Protein AF-A0A2N2WBH4-F1 (afdb_monomer)

Mean predicted aligned error: 5.59 Å

Foldseek 3Di:
DCVVCVVVKDWPDKDFDDCVVDNDDAQDKGKIKTKMQQPPDDPQQKWKKKWKFADDPNDRPDGPDIDIWDFPDDDDSMTMTMDIHGRDDGHRMDMWMKMDTHDPVPPDSVVDPDIDTD

Sequence (118 aa):
KVLRNWEQIVVAHMNLHDSTARPLLLGEDFVAEITIHLAELNADDLAIDLIFGQKENDEVKKISFKTEMKIKEVGDGIATFAAVIPNPQSGVFDYAIRMRPSNPLLPHLQDFNLVKWL

Solvent-accessible surface area (backbone atoms only — not comparable to full-atom values): 6970 Å² total; per-residue (Å²): 112,65,86,81,42,56,85,60,48,42,81,76,46,75,50,64,77,54,52,87,85,44,72,63,54,74,76,44,61,49,54,39,39,38,30,32,35,38,56,90,53,57,68,72,48,44,39,42,36,44,36,36,24,40,49,60,93,92,36,74,78,42,77,74,52,74,48,71,40,42,82,74,45,76,56,97,51,32,32,31,33,34,42,76,44,74,45,55,79,71,59,64,59,49,72,50,41,34,42,30,75,36,51,94,91,54,91,49,82,80,79,51,97,56,75,44,79,107

Radius of gyration: 15.23 Å; Cα contacts (8 Å, |Δi|>4): 233; chains: 1; bounding box: 34×22×40 Å

pLDDT: mean 85.96, std 9.83, range [65.81, 97.94]

Nearest PDB structures (foldseek):
  1fst-assembly2_B  TM=5.347E-01  e=1.578E-01  Homo sapiens
  1fso-assembly1_A  TM=5.645E-01  e=3.590E-01  Homo sapiens
  1qvy-assembly3_C  TM=4.741E-01  e=2.192E-01  Homo sapiens
  2jhs-assembly1_A  TM=4.158E-01  e=1.667E-01  Homo sapiens
  5u8r-assembly1_A  TM=4.606E-01  e=1.017E+00  Homo sapiens

Secondary structure (DSSP, 8-state):
-HHHHGGG-EEEEEEE--TTTSPPPTTPPEEEEEEEE-TT--GGGEEEEEEEEEEETTEEEEEEEEEEPEEEEEETTEEEEEEEE-SPPSS-EEEEEEEEE--TT--SGGG----EE-

Structure (mmCIF, N/CA/C/O backbone):
data_AF-A0A2N2WBH4-F1
#
_entry.id   AF-A0A2N2WBH4-F1
#
loop_
_atom_site.group_PDB
_atom_site.id
_atom_site.type_symbol
_atom_site.label_atom_id
_atom_site.label_alt_id
_atom_site.label_comp_id
_atom_site.label_asym_id
_atom_site.label_entity_id
_atom_site.label_seq_id
_atom_site.pdbx_PDB_ins_code
_atom_site.Cartn_x
_atom_site.Cartn_y
_atom_site.Cartn_z
_atom_site.occupancy
_atom_site.B_iso_or_equiv
_atom_site.auth_seq_id
_atom_site.auth_comp_id
_atom_site.auth_asym_id
_atom_site.auth_atom_id
_atom_site.pdbx_PDB_model_num
ATOM 1 N N . LYS A 1 1 ? -4.849 -4.358 19.257 1.00 83.06 1 LYS A N 1
ATOM 2 C CA . LYS A 1 1 ? -5.900 -4.021 18.266 1.00 83.06 1 LYS A CA 1
ATOM 3 C C . LYS A 1 1 ? -5.546 -4.601 16.896 1.00 83.06 1 LYS A C 1
ATOM 5 O O . LYS A 1 1 ? -6.209 -5.540 16.489 1.00 83.06 1 LYS A O 1
ATOM 10 N N . VAL A 1 2 ? -4.438 -4.162 16.283 1.00 86.62 2 VAL A N 1
ATOM 11 C CA . VAL A 1 2 ? -3.942 -4.642 14.973 1.00 86.62 2 VAL A CA 1
ATOM 12 C C . VAL A 1 2 ? -3.884 -6.171 14.854 1.00 86.62 2 VAL A C 1
ATOM 14 O O . VAL A 1 2 ? -4.601 -6.722 14.033 1.00 86.62 2 VAL A O 1
ATOM 17 N N . LEU A 1 3 ? -3.138 -6.873 15.721 1.00 87.12 3 LEU A N 1
ATOM 18 C CA . LEU A 1 3 ? -2.987 -8.343 15.662 1.00 87.12 3 LEU A CA 1
ATOM 19 C C . LEU A 1 3 ? -4.312 -9.124 15.625 1.00 87.12 3 LEU A C 1
ATOM 21 O O . LEU A 1 3 ? -4.406 -10.138 14.948 1.00 87.12 3 LEU A O 1
ATOM 25 N N . ARG A 1 4 ? -5.335 -8.655 16.348 1.00 89.94 4 ARG A N 1
ATOM 26 C CA . ARG A 1 4 ? -6.638 -9.333 16.432 1.00 89.94 4 ARG A CA 1
ATOM 27 C C . ARG A 1 4 ? -7.468 -9.151 15.162 1.00 89.94 4 ARG A C 1
ATOM 29 O O . ARG A 1 4 ? -8.207 -10.051 14.788 1.00 89.94 4 ARG A O 1
ATOM 36 N N . ASN A 1 5 ? -7.345 -7.988 14.529 1.00 91.25 5 ASN A N 1
ATOM 37 C CA . ASN A 1 5 ? -8.176 -7.595 13.394 1.00 91.25 5 ASN A CA 1
ATOM 38 C C . ASN A 1 5 ? -7.452 -7.772 12.050 1.00 91.25 5 ASN A C 1
ATOM 40 O O . ASN A 1 5 ? -8.066 -7.586 11.009 1.00 91.25 5 ASN A O 1
ATOM 44 N N . TRP A 1 6 ? -6.170 -8.159 12.058 1.00 92.56 6 TRP A N 1
ATOM 45 C CA . TRP A 1 6 ? -5.330 -8.280 10.862 1.00 92.56 6 TRP A CA 1
ATOM 46 C C . TRP A 1 6 ? -5.938 -9.191 9.791 1.00 92.56 6 TRP A C 1
ATOM 48 O O . TRP A 1 6 ? -5.917 -8.860 8.606 1.00 92.56 6 TRP A O 1
ATOM 58 N N . GLU A 1 7 ? -6.538 -10.311 10.202 1.00 92.00 7 GLU A N 1
ATOM 59 C CA . GLU A 1 7 ? -7.202 -11.251 9.289 1.00 92.00 7 GLU A CA 1
ATOM 60 C C . GLU A 1 7 ? -8.570 -10.792 8.784 1.00 92.00 7 GLU A C 1
ATOM 62 O O . GLU A 1 7 ? -9.077 -11.347 7.817 1.00 92.00 7 GLU A O 1
ATOM 67 N N . GLN A 1 8 ? -9.142 -9.753 9.388 1.00 93.44 8 GLN A N 1
ATOM 68 C CA . GLN A 1 8 ? -10.440 -9.200 8.997 1.00 93.44 8 GLN A CA 1
ATOM 69 C C . GLN A 1 8 ? -10.314 -8.055 7.985 1.00 93.44 8 GLN A C 1
ATOM 71 O O . GLN A 1 8 ? -11.323 -7.585 7.467 1.00 93.44 8 GLN A O 1
ATOM 76 N N . ILE A 1 9 ? -9.090 -7.595 7.712 1.00 94.50 9 ILE A N 1
ATOM 77 C CA . ILE A 1 9 ? -8.828 -6.575 6.700 1.00 94.50 9 ILE A CA 1
ATOM 78 C C . ILE A 1 9 ? -8.989 -7.204 5.316 1.00 94.50 9 ILE A C 1
ATOM 80 O O . ILE A 1 9 ? -8.352 -8.218 5.018 1.00 94.50 9 ILE A O 1
ATOM 84 N N . VAL A 1 10 ? -9.799 -6.579 4.462 1.00 94.75 10 VAL A N 1
ATOM 85 C CA . VAL A 1 10 ? -10.093 -7.066 3.107 1.00 94.75 10 VAL A CA 1
ATOM 86 C C . VAL A 1 10 ? -9.881 -5.948 2.096 1.00 94.75 10 VAL A C 1
ATOM 88 O O . VAL A 1 10 ? -10.309 -4.815 2.311 1.00 94.75 10 VAL A O 1
ATOM 91 N N . VAL A 1 11 ? -9.240 -6.274 0.975 1.00 96.00 11 VAL A N 1
ATOM 92 C CA . VAL A 1 11 ? -9.137 -5.367 -0.171 1.00 96.00 11 VAL A CA 1
ATOM 93 C C . VAL A 1 11 ? -10.484 -5.338 -0.888 1.00 96.00 11 VAL A C 1
ATOM 95 O O . VAL A 1 11 ? -10.937 -6.355 -1.405 1.00 96.00 11 VAL A O 1
ATOM 98 N N . ALA A 1 12 ? -11.131 -4.176 -0.894 1.00 95.06 12 ALA A N 1
ATOM 99 C CA . ALA A 1 12 ? -12.408 -3.960 -1.568 1.00 95.06 12 ALA A CA 1
ATOM 100 C C . ALA A 1 12 ? -12.212 -3.727 -3.070 1.00 95.06 12 ALA A C 1
ATOM 102 O O . ALA A 1 12 ? -12.982 -4.219 -3.893 1.00 95.06 12 ALA A O 1
ATOM 103 N N . HIS A 1 13 ? -11.183 -2.954 -3.423 1.00 95.69 13 HIS A N 1
ATOM 104 C CA . HIS A 1 13 ? -10.908 -2.570 -4.800 1.00 95.69 13 HIS A CA 1
ATOM 105 C C . HIS A 1 13 ? -9.428 -2.241 -5.004 1.00 95.69 13 HIS A C 1
ATOM 107 O O . HIS A 1 13 ? -8.782 -1.689 -4.112 1.00 95.69 13 HIS A O 1
ATOM 113 N N . MET A 1 14 ? -8.913 -2.542 -6.197 1.00 94.12 14 MET A N 1
ATOM 114 C CA . MET A 1 14 ? -7.597 -2.110 -6.662 1.00 94.12 14 MET A CA 1
ATOM 115 C C . MET A 1 14 ? -7.734 -1.529 -8.062 1.00 94.12 14 MET A C 1
ATOM 117 O O . MET A 1 14 ? -8.224 -2.198 -8.970 1.00 94.12 14 MET A O 1
ATOM 121 N N . ASN A 1 15 ? -7.269 -0.297 -8.227 1.00 92.62 15 ASN A N 1
ATOM 122 C CA . ASN A 1 15 ? -7.128 0.360 -9.512 1.00 92.62 15 ASN A CA 1
ATOM 123 C C . ASN A 1 15 ? -5.639 0.604 -9.754 1.00 92.62 15 ASN A C 1
ATOM 125 O O . ASN A 1 15 ? -5.041 1.520 -9.187 1.00 92.62 15 ASN A O 1
ATOM 129 N N . LEU A 1 16 ? -5.039 -0.274 -10.551 1.00 87.75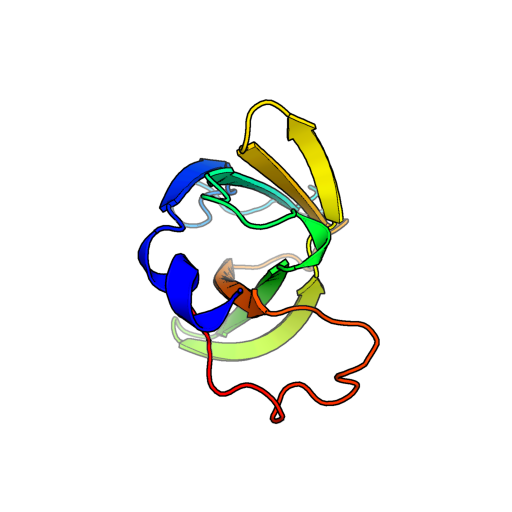 16 LEU A N 1
ATOM 130 C CA . LEU A 1 16 ? -3.614 -0.293 -10.847 1.00 87.75 16 LEU A CA 1
ATOM 131 C C . LEU A 1 16 ? -3.435 -0.278 -12.360 1.00 87.75 16 LEU A C 1
ATOM 133 O O . LEU A 1 16 ? -4.228 -0.868 -13.096 1.00 87.75 16 LEU A O 1
ATOM 137 N N . HIS A 1 17 ? -2.376 0.372 -12.832 1.00 82.00 17 HIS A N 1
ATOM 138 C CA . HIS A 1 17 ? -2.010 0.277 -14.236 1.00 82.00 17 HIS A CA 1
ATOM 139 C C . HIS A 1 17 ? -1.557 -1.153 -14.558 1.00 82.00 17 HIS A C 1
ATOM 141 O O . HIS A 1 17 ? -0.566 -1.641 -14.013 1.00 82.00 17 HIS A O 1
ATOM 147 N N . ASP A 1 18 ? -2.271 -1.819 -15.458 1.00 76.75 18 ASP A N 1
ATOM 148 C CA . ASP A 1 18 ? -1.917 -3.152 -15.933 1.00 76.75 18 ASP A CA 1
ATOM 149 C C . ASP A 1 18 ? -0.827 -3.061 -17.012 1.00 76.75 18 ASP A C 1
ATOM 151 O O . ASP A 1 18 ? -1.113 -2.809 -18.187 1.00 76.75 18 ASP A O 1
ATOM 155 N N . SER A 1 19 ? 0.427 -3.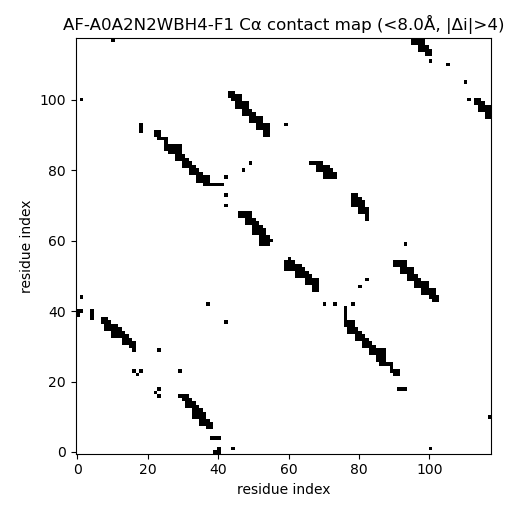278 -16.598 1.00 69.19 19 SER A N 1
ATOM 156 C CA . SER A 1 19 ? 1.592 -3.259 -17.489 1.00 69.19 19 SER A CA 1
ATOM 157 C C . SER A 1 19 ? 1.608 -4.420 -18.490 1.00 69.19 19 SER A C 1
ATOM 159 O O . SER A 1 19 ? 2.338 -4.357 -19.480 1.00 69.19 19 SER A O 1
ATOM 161 N N . THR A 1 20 ? 0.800 -5.466 -18.266 1.00 68.31 20 THR A N 1
ATOM 162 C CA . THR A 1 20 ? 0.651 -6.596 -19.196 1.00 68.31 20 THR A CA 1
ATOM 163 C C . THR A 1 20 ? -0.333 -6.280 -20.319 1.00 68.31 20 THR A C 1
ATOM 165 O O . THR A 1 20 ? -0.132 -6.715 -21.452 1.00 68.31 20 THR A O 1
ATOM 168 N N . ALA A 1 21 ? -1.362 -5.479 -20.028 1.00 76.12 21 ALA A N 1
ATOM 169 C CA . ALA A 1 21 ? -2.331 -5.025 -21.018 1.00 76.12 21 ALA A CA 1
ATOM 170 C C . ALA A 1 21 ? -1.802 -3.852 -21.855 1.00 76.12 21 ALA A C 1
ATOM 172 O O . ALA A 1 21 ? -2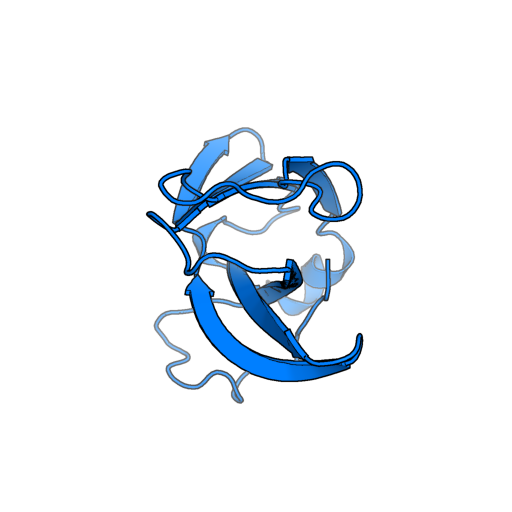.024 -3.813 -23.068 1.00 76.12 21 ALA A O 1
ATOM 173 N N . ARG A 1 22 ? -1.102 -2.890 -21.233 1.00 75.88 22 ARG A N 1
ATOM 174 C CA . ARG A 1 22 ? -0.442 -1.789 -21.948 1.00 75.88 22 ARG A CA 1
ATOM 175 C C . ARG A 1 22 ? 0.867 -1.388 -21.272 1.00 75.88 22 ARG A C 1
ATOM 177 O O . ARG A 1 22 ? 0.902 -1.292 -20.053 1.00 75.88 22 ARG A O 1
ATOM 184 N N . PRO A 1 23 ? 1.925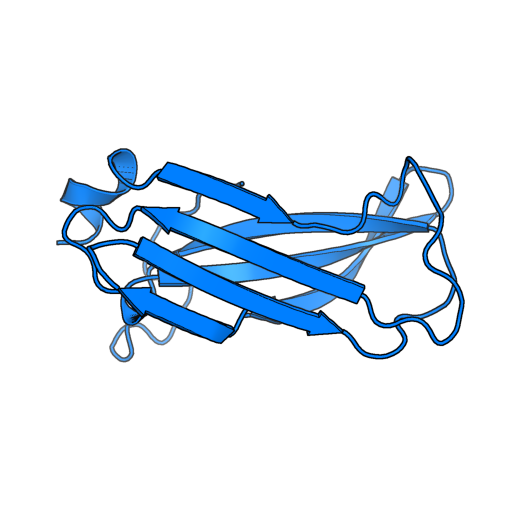 -1.066 -22.030 1.00 71.75 23 PRO A N 1
ATOM 185 C CA . PRO A 1 23 ? 3.099 -0.447 -21.441 1.00 71.75 23 PRO A CA 1
ATOM 186 C C . PRO A 1 23 ? 2.756 0.960 -20.937 1.00 71.75 23 PRO A C 1
ATOM 188 O O . PRO A 1 23 ? 1.951 1.682 -21.538 1.00 71.75 23 PRO A O 1
ATOM 191 N N . LEU A 1 24 ? 3.417 1.365 -19.857 1.00 76.75 24 LEU A N 1
ATOM 192 C CA . LEU A 1 24 ? 3.387 2.743 -19.392 1.00 76.75 24 LEU A CA 1
ATOM 193 C C . LEU A 1 24 ? 4.242 3.601 -20.331 1.00 76.75 24 LEU A C 1
ATOM 195 O O . LEU A 1 24 ? 5.413 3.292 -20.566 1.00 76.75 24 LEU A O 1
ATOM 199 N N . LEU A 1 25 ? 3.651 4.650 -20.906 1.00 74.75 25 LEU A N 1
ATOM 200 C CA . LEU A 1 25 ? 4.359 5.507 -21.854 1.00 74.75 25 LEU A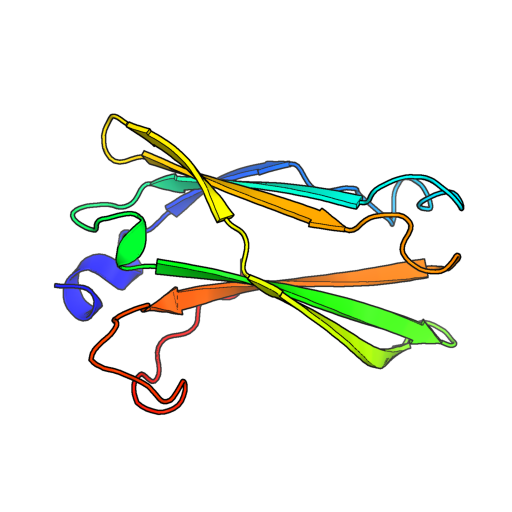 CA 1
ATOM 201 C C . LEU A 1 25 ? 5.290 6.477 -21.120 1.00 74.75 25 LEU A C 1
ATOM 203 O O . LEU A 1 25 ? 5.019 6.905 -20.000 1.00 74.75 25 LEU A O 1
ATOM 207 N N . LEU A 1 26 ? 6.385 6.864 -21.777 1.00 74.75 26 LEU A N 1
ATOM 208 C CA . LEU A 1 26 ? 7.276 7.895 -21.253 1.00 74.75 26 LEU A CA 1
ATOM 209 C C . LEU A 1 26 ? 6.500 9.210 -21.077 1.00 74.75 26 LEU A C 1
ATOM 211 O O . LEU A 1 26 ? 5.861 9.686 -22.015 1.00 74.75 26 LEU A O 1
ATOM 215 N N . GLY A 1 27 ? 6.592 9.805 -19.892 1.00 76.81 27 GLY A N 1
ATOM 216 C CA . GLY A 1 27 ? 5.854 11.010 -19.519 1.00 76.81 27 GLY A CA 1
ATOM 217 C C . GLY A 1 27 ? 4.473 10.752 -18.915 1.00 76.81 27 GLY A C 1
ATOM 218 O O . GLY A 1 27 ? 3.862 11.709 -18.449 1.00 76.81 27 GLY A O 1
ATOM 219 N N . GLU A 1 28 ? 3.982 9.507 -18.890 1.00 83.19 28 GLU A N 1
ATOM 220 C CA . GLU A 1 28 ? 2.768 9.159 -18.146 1.00 83.19 28 GLU A CA 1
ATOM 221 C C . GLU A 1 28 ? 3.082 8.899 -16.675 1.00 83.19 28 GLU A C 1
ATOM 223 O O . GLU A 1 28 ? 4.050 8.220 -16.330 1.00 83.19 28 GLU A O 1
ATOM 228 N N . ASP A 1 29 ? 2.216 9.400 -15.800 1.00 86.94 29 ASP A N 1
ATOM 229 C CA . ASP A 1 29 ? 2.285 9.090 -14.381 1.00 86.94 29 ASP A CA 1
ATOM 230 C C . ASP A 1 29 ? 1.699 7.703 -14.123 1.00 86.94 29 ASP A C 1
ATOM 232 O O . ASP A 1 29 ? 0.625 7.346 -14.619 1.00 86.94 29 ASP A O 1
ATOM 236 N N . PHE A 1 30 ? 2.378 6.925 -13.286 1.00 87.19 30 PHE A N 1
ATOM 237 C CA . PHE A 1 30 ? 1.784 5.713 -12.748 1.00 87.19 30 PHE A CA 1
ATOM 238 C C . PHE A 1 30 ? 0.897 6.085 -11.563 1.00 87.19 30 PHE A C 1
ATOM 240 O O . PHE A 1 30 ? 1.375 6.641 -10.571 1.00 87.19 30 PHE A O 1
ATOM 247 N N . VAL A 1 31 ? -0.385 5.740 -11.652 1.00 90.00 31 VAL A N 1
ATOM 248 C CA . VAL A 1 31 ? -1.365 5.943 -10.584 1.00 90.00 31 VAL A CA 1
ATOM 249 C C . VAL A 1 31 ? -1.793 4.584 -10.048 1.00 90.00 31 VAL A C 1
ATOM 251 O O . VAL A 1 31 ? -2.176 3.700 -10.815 1.00 90.00 31 VAL A O 1
ATOM 254 N N . ALA A 1 32 ? -1.730 4.431 -8.730 1.00 92.62 32 ALA A N 1
ATOM 255 C CA . ALA A 1 32 ? -2.275 3.288 -8.014 1.00 92.62 32 ALA A CA 1
ATOM 256 C C . ALA A 1 32 ? -3.238 3.761 -6.935 1.00 92.62 32 ALA A C 1
ATOM 258 O O . ALA A 1 32 ? -2.894 4.644 -6.147 1.00 92.62 32 ALA A O 1
ATOM 259 N N . GLU A 1 33 ? -4.405 3.126 -6.867 1.00 96.56 33 GLU A N 1
ATOM 260 C CA . GLU A 1 33 ? -5.387 3.321 -5.804 1.00 96.56 33 GLU A CA 1
ATOM 261 C C . GLU A 1 33 ? -5.866 1.978 -5.260 1.00 96.56 33 GLU A C 1
ATOM 263 O O . GLU A 1 33 ? -6.137 1.044 -6.014 1.00 96.56 33 GLU A O 1
ATOM 268 N N . ILE A 1 34 ? -5.958 1.877 -3.936 1.00 97.06 34 ILE A N 1
ATOM 269 C CA . ILE A 1 34 ? -6.366 0.658 -3.241 1.00 97.06 34 ILE A CA 1
ATOM 270 C C . ILE A 1 34 ? -7.350 1.033 -2.153 1.00 97.06 34 ILE A C 1
ATOM 272 O O . ILE A 1 34 ? -7.040 1.843 -1.281 1.00 97.06 34 ILE A O 1
ATOM 276 N N . THR A 1 35 ? -8.519 0.411 -2.185 1.00 97.69 35 THR A N 1
ATOM 277 C CA . THR A 1 35 ? -9.578 0.608 -1.200 1.00 97.69 35 THR A CA 1
ATOM 278 C C . THR A 1 35 ? -9.655 -0.614 -0.297 1.00 97.69 35 THR A C 1
ATOM 280 O O . THR A 1 35 ? -9.743 -1.747 -0.773 1.00 97.69 35 THR A O 1
ATOM 283 N N . ILE A 1 36 ? -9.614 -0.391 1.014 1.00 97.69 36 ILE A N 1
ATOM 284 C CA . ILE A 1 36 ? -9.496 -1.431 2.037 1.00 97.69 36 ILE A CA 1
ATOM 285 C C . ILE A 1 36 ? -10.613 -1.273 3.068 1.00 97.69 36 ILE A C 1
ATOM 287 O O . ILE A 1 36 ? -10.817 -0.182 3.596 1.00 97.69 36 ILE A O 1
ATOM 291 N N . HIS A 1 37 ? -11.283 -2.376 3.408 1.00 97.00 37 HIS A N 1
ATOM 292 C CA . HIS A 1 37 ? -12.115 -2.474 4.606 1.00 97.00 37 HIS A CA 1
ATOM 293 C C . HIS A 1 37 ? -11.219 -2.655 5.833 1.00 97.00 37 HIS A C 1
ATOM 295 O O . HIS A 1 37 ? -10.525 -3.664 5.962 1.00 97.00 37 HIS A O 1
ATOM 301 N N . LEU A 1 38 ? -11.242 -1.685 6.743 1.00 94.75 38 LEU A N 1
ATOM 302 C CA . LEU A 1 38 ? -10.325 -1.584 7.881 1.00 94.75 38 LEU A CA 1
ATOM 303 C C . LEU A 1 38 ? -10.717 -2.463 9.080 1.00 94.75 38 LEU A C 1
ATOM 305 O O . LEU A 1 38 ? -9.993 -2.500 10.077 1.00 94.75 38 LEU A O 1
ATOM 309 N N . ALA A 1 39 ? -11.854 -3.163 9.011 1.00 92.50 39 ALA A N 1
ATOM 310 C CA . ALA A 1 39 ? -12.490 -3.795 10.166 1.00 92.50 39 ALA A CA 1
ATOM 311 C C . ALA A 1 39 ? -12.646 -2.773 11.312 1.00 92.50 39 ALA A C 1
ATOM 313 O O . ALA A 1 39 ? -13.283 -1.741 11.129 1.00 92.50 39 ALA A O 1
ATOM 314 N N . GLU A 1 40 ? -12.051 -3.018 12.483 1.00 92.50 40 GLU A N 1
ATOM 315 C CA . GLU A 1 40 ? -12.054 -2.042 13.584 1.00 92.50 40 GLU A CA 1
ATOM 316 C C . GLU A 1 40 ? -10.834 -1.099 13.580 1.00 92.50 40 GLU A C 1
ATOM 318 O O . GLU A 1 40 ? -10.669 -0.333 14.528 1.00 92.50 40 GLU A O 1
ATOM 323 N N . LEU A 1 41 ? -9.911 -1.192 12.617 1.00 93.25 41 LEU A N 1
ATOM 324 C CA . LEU A 1 41 ? -8.685 -0.381 12.578 1.00 93.25 41 LEU A CA 1
ATOM 325 C C . LEU A 1 41 ? -8.923 1.013 11.994 1.00 93.25 41 LEU A C 1
ATOM 327 O O . LEU A 1 41 ? -9.910 1.263 11.310 1.00 93.25 41 LEU A O 1
ATOM 331 N N . ASN A 1 42 ? -7.995 1.921 12.282 1.00 94.44 42 ASN A N 1
ATOM 332 C CA . ASN A 1 42 ? -7.933 3.222 11.629 1.00 94.44 42 ASN A CA 1
ATOM 333 C C . ASN A 1 42 ? -7.032 3.136 10.393 1.00 94.44 42 ASN A C 1
ATOM 335 O O . ASN A 1 42 ? -6.139 2.292 10.333 1.00 94.44 42 ASN A O 1
ATOM 339 N N . ALA A 1 43 ? -7.218 4.044 9.434 1.00 94.88 43 ALA A N 1
ATOM 340 C CA . ALA A 1 43 ? -6.358 4.110 8.253 1.00 94.88 43 ALA A CA 1
ATOM 341 C C . ALA A 1 43 ? -4.875 4.298 8.633 1.00 94.88 43 ALA A C 1
ATOM 343 O O . ALA A 1 43 ? -4.016 3.635 8.063 1.00 94.88 43 ALA A O 1
ATOM 344 N N . ASP A 1 44 ? -4.597 5.107 9.661 1.00 93.62 44 ASP A N 1
ATOM 345 C CA . ASP A 1 44 ? -3.241 5.367 10.168 1.00 93.62 44 ASP A CA 1
ATOM 346 C C . ASP A 1 44 ? -2.601 4.170 10.895 1.00 93.62 44 ASP A C 1
ATOM 348 O O . ASP A 1 44 ? -1.394 4.172 11.131 1.00 93.62 44 ASP A O 1
ATOM 352 N N . ASP A 1 45 ? -3.380 3.137 11.246 1.00 92.88 45 ASP A N 1
ATOM 353 C CA . ASP A 1 45 ? -2.840 1.889 11.807 1.00 92.88 45 ASP A CA 1
ATOM 354 C C . ASP A 1 45 ? -2.177 1.022 10.714 1.00 92.88 45 ASP A C 1
ATOM 356 O O . ASP A 1 45 ? -1.541 0.004 11.020 1.00 92.88 45 ASP A O 1
ATOM 360 N N . LEU A 1 4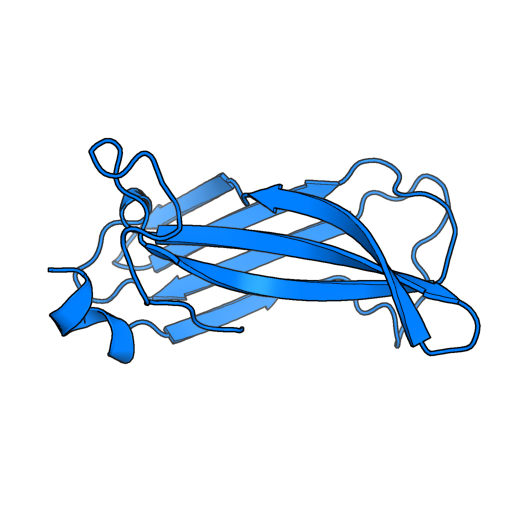6 ? -2.336 1.394 9.437 1.00 93.81 46 LEU A N 1
ATOM 361 C CA . LEU A 1 46 ? -1.859 0.668 8.267 1.00 93.81 46 LEU A CA 1
ATOM 362 C C . LEU A 1 46 ? -0.932 1.542 7.424 1.00 93.81 46 LEU A C 1
ATOM 364 O O . LEU A 1 46 ? -1.139 2.737 7.252 1.00 93.81 46 LEU A O 1
ATOM 368 N N . ALA A 1 47 ? 0.073 0.909 6.838 1.00 93.94 47 ALA A N 1
ATOM 369 C CA . ALA A 1 47 ? 0.868 1.478 5.766 1.00 93.94 47 ALA A CA 1
ATOM 370 C C . ALA A 1 47 ? 0.825 0.537 4.566 1.00 93.94 47 ALA A C 1
ATOM 372 O O . ALA A 1 47 ? 1.042 -0.675 4.696 1.00 93.94 47 ALA A O 1
ATOM 373 N N . ILE A 1 48 ? 0.549 1.112 3.398 1.00 95.75 48 ILE A N 1
ATOM 374 C CA . ILE A 1 48 ? 0.527 0.396 2.128 1.00 95.75 48 ILE A CA 1
ATOM 375 C C . ILE A 1 48 ? 1.763 0.808 1.343 1.00 95.75 48 ILE A C 1
ATOM 377 O O . ILE A 1 48 ? 1.919 1.963 0.958 1.00 95.75 48 ILE A O 1
ATOM 381 N N . ASP A 1 49 ? 2.665 -0.143 1.142 1.00 94.31 49 ASP A N 1
ATOM 382 C CA . ASP A 1 49 ? 3.884 0.061 0.380 1.00 94.31 49 ASP A CA 1
ATOM 383 C C . ASP A 1 49 ? 3.671 -0.415 -1.059 1.00 94.31 49 ASP A C 1
ATOM 385 O O . ASP A 1 49 ? 3.245 -1.548 -1.291 1.00 94.31 49 ASP A O 1
ATOM 389 N N . LEU A 1 50 ? 4.070 0.420 -2.009 1.00 92.62 50 LEU A N 1
ATOM 390 C CA . LEU A 1 50 ? 4.163 0.102 -3.422 1.00 92.62 50 LEU A CA 1
ATOM 391 C C . LEU A 1 50 ? 5.643 -0.032 -3.800 1.00 92.62 50 LEU A C 1
ATOM 393 O O . LEU A 1 50 ? 6.446 0.886 -3.606 1.00 92.62 50 LEU A O 1
ATOM 397 N N . ILE A 1 51 ? 6.014 -1.208 -4.297 1.00 90.56 51 ILE A N 1
ATOM 398 C CA . ILE A 1 51 ? 7.391 -1.594 -4.606 1.00 90.56 51 ILE A CA 1
ATOM 399 C C . ILE A 1 51 ? 7.504 -1.771 -6.114 1.00 90.56 51 ILE A C 1
ATOM 401 O O . ILE A 1 51 ? 6.798 -2.597 -6.681 1.00 90.56 51 ILE A O 1
ATOM 405 N N . PHE A 1 52 ? 8.413 -1.029 -6.744 1.00 85.00 52 PHE A N 1
ATOM 406 C CA . PHE A 1 52 ? 8.676 -1.119 -8.178 1.00 85.00 52 PHE A CA 1
ATOM 407 C C . PHE A 1 52 ? 9.913 -1.954 -8.462 1.00 85.00 52 PHE A C 1
ATOM 409 O O . PHE A 1 52 ? 10.992 -1.680 -7.931 1.00 85.00 52 PHE A O 1
ATOM 416 N N . GLY A 1 53 ? 9.762 -2.937 -9.340 1.00 83.81 53 GLY A N 1
ATOM 417 C CA . GLY A 1 53 ? 10.835 -3.741 -9.895 1.00 83.81 53 GLY A CA 1
ATOM 418 C C . GLY A 1 53 ? 11.006 -3.461 -11.383 1.00 83.81 53 GLY A C 1
ATOM 419 O O . GLY A 1 53 ? 10.044 -3.495 -12.148 1.00 83.81 53 GLY A O 1
ATOM 420 N N . GLN A 1 54 ? 12.236 -3.199 -11.814 1.00 75.44 54 GLN A N 1
ATOM 421 C CA . GLN A 1 54 ? 12.546 -3.142 -13.239 1.00 75.44 54 GLN A CA 1
ATOM 422 C C . GLN A 1 54 ? 12.821 -4.551 -13.757 1.00 75.44 54 GLN A C 1
ATOM 424 O O . GLN A 1 54 ? 13.639 -5.280 -13.182 1.00 75.44 54 GLN A O 1
ATOM 429 N N . LYS A 1 55 ? 12.143 -4.918 -14.849 1.00 70.00 55 LYS A N 1
ATOM 430 C CA . LYS A 1 55 ? 12.425 -6.156 -15.569 1.00 70.00 55 LYS A CA 1
ATOM 431 C C . LYS A 1 55 ? 13.613 -5.978 -16.502 1.00 70.00 55 LYS A C 1
ATOM 433 O O . LYS A 1 55 ? 13.702 -4.997 -17.238 1.00 70.00 55 LYS A O 1
ATOM 438 N N . GLU A 1 56 ? 14.487 -6.973 -16.505 1.00 69.69 56 GLU A N 1
ATOM 439 C CA . GLU A 1 56 ? 15.535 -7.145 -17.503 1.00 69.69 56 GLU A CA 1
ATOM 440 C C . GLU A 1 56 ? 15.561 -8.624 -17.904 1.00 69.69 56 GLU A C 1
ATOM 442 O O . GLU A 1 56 ? 15.831 -9.487 -17.069 1.00 69.69 56 GLU A O 1
ATOM 447 N N . ASN A 1 57 ? 15.256 -8.917 -19.174 1.00 73.62 57 ASN A N 1
ATOM 448 C CA . ASN A 1 57 ? 15.079 -10.283 -19.694 1.00 73.62 57 ASN A CA 1
ATOM 449 C C . ASN A 1 57 ? 14.036 -11.104 -18.906 1.00 73.62 57 ASN A C 1
ATOM 451 O O . ASN A 1 57 ? 14.327 -12.209 -18.464 1.00 73.62 57 ASN A O 1
ATOM 455 N N . ASP A 1 58 ? 12.844 -10.534 -18.699 1.00 70.44 58 ASP A N 1
ATOM 456 C CA . ASP A 1 58 ? 11.710 -11.132 -17.966 1.00 70.44 58 ASP A CA 1
ATOM 457 C C . ASP A 1 58 ? 11.934 -11.449 -16.476 1.00 70.44 58 ASP A C 1
ATOM 459 O O . ASP A 1 58 ? 11.017 -11.914 -15.800 1.00 70.44 58 ASP A O 1
ATOM 463 N N . GLU A 1 59 ? 13.093 -11.099 -15.918 1.00 72.00 59 GLU A N 1
ATOM 464 C CA . GLU A 1 59 ? 13.383 -11.218 -14.489 1.00 72.00 59 GLU A CA 1
ATOM 465 C C . GLU A 1 59 ? 13.411 -9.846 -13.805 1.00 72.00 59 GLU A C 1
ATOM 467 O O . GLU A 1 59 ? 14.002 -8.886 -14.311 1.00 72.00 59 GLU A O 1
ATOM 472 N N . VAL A 1 60 ? 12.822 -9.750 -12.607 1.00 72.62 60 VAL A N 1
ATOM 473 C CA . VAL A 1 60 ? 12.968 -8.566 -11.746 1.00 72.62 60 VAL A CA 1
ATOM 474 C C . VAL A 1 60 ? 14.367 -8.577 -11.134 1.00 72.62 60 VAL A C 1
ATOM 476 O O . VAL A 1 60 ? 14.612 -9.226 -10.118 1.00 72.62 60 VAL A O 1
ATOM 479 N N . LYS A 1 61 ? 15.304 -7.854 -11.753 1.00 69.31 61 LYS A N 1
ATOM 480 C CA . LYS A 1 61 ? 16.710 -7.833 -11.311 1.00 69.31 61 LYS A CA 1
ATOM 481 C C . LYS A 1 61 ? 17.006 -6.789 -10.247 1.00 69.31 61 LYS A C 1
ATOM 483 O O . LYS A 1 61 ? 17.960 -6.939 -9.485 1.00 69.31 61 LYS A O 1
ATOM 488 N N . LYS A 1 62 ? 16.204 -5.723 -10.186 1.00 72.31 62 LYS A N 1
ATOM 489 C CA . LYS A 1 62 ? 16.425 -4.617 -9.254 1.00 72.31 62 LYS A CA 1
ATOM 490 C C . LYS A 1 62 ? 15.110 -4.011 -8.786 1.00 72.31 62 LYS A C 1
ATOM 492 O O . LYS A 1 62 ? 14.237 -3.704 -9.594 1.00 72.31 62 LYS A O 1
ATOM 497 N N . ILE A 1 63 ? 15.014 -3.783 -7.476 1.00 78.81 63 ILE A N 1
ATOM 498 C CA . ILE A 1 63 ? 14.003 -2.888 -6.908 1.00 78.81 63 ILE A CA 1
ATOM 499 C C . ILE A 1 63 ? 14.423 -1.463 -7.266 1.00 78.81 63 ILE A C 1
ATOM 501 O O . ILE A 1 63 ? 15.460 -0.985 -6.802 1.00 78.81 63 ILE A O 1
ATOM 505 N N . SER A 1 64 ? 13.642 -0.805 -8.115 1.00 75.62 64 SER A N 1
ATOM 506 C CA . SER A 1 64 ? 13.939 0.542 -8.598 1.00 75.62 64 SER A CA 1
ATOM 507 C C . SER A 1 64 ? 13.683 1.579 -7.516 1.00 75.62 64 SER A C 1
ATOM 509 O O . SER A 1 64 ? 14.553 2.398 -7.231 1.00 75.62 64 SER A O 1
ATOM 511 N N . PHE A 1 65 ? 12.514 1.524 -6.877 1.00 79.62 65 PHE A N 1
ATOM 512 C CA . PHE A 1 65 ? 12.188 2.344 -5.715 1.00 79.62 65 PHE A CA 1
ATOM 513 C C . PHE A 1 65 ? 10.988 1.757 -4.964 1.00 79.62 65 PHE A C 1
ATOM 515 O O . PHE A 1 65 ? 10.250 0.908 -5.468 1.00 79.62 65 PHE A O 1
ATOM 522 N N . LYS A 1 66 ? 10.804 2.226 -3.732 1.00 88.50 66 LYS A N 1
ATOM 523 C CA . LYS A 1 66 ? 9.680 1.903 -2.859 1.00 88.50 66 LYS A CA 1
ATOM 524 C C . LYS A 1 66 ? 9.028 3.210 -2.428 1.00 88.50 66 LYS A C 1
ATOM 526 O O . LYS A 1 66 ? 9.742 4.127 -2.028 1.00 88.50 66 LYS A O 1
ATOM 531 N N . THR A 1 67 ? 7.705 3.280 -2.465 1.00 91.38 67 THR A N 1
ATOM 532 C CA . THR A 1 67 ? 6.948 4.416 -1.931 1.00 91.38 67 THR A CA 1
ATOM 533 C C . THR A 1 67 ? 5.818 3.937 -1.029 1.00 91.38 67 THR A C 1
ATOM 535 O O . THR A 1 67 ? 5.290 2.844 -1.218 1.00 91.38 67 THR A O 1
ATOM 538 N N . GLU A 1 68 ? 5.467 4.743 -0.034 1.00 94.25 68 GLU A N 1
ATOM 539 C CA . GLU A 1 68 ? 4.280 4.524 0.788 1.00 94.25 68 GLU A CA 1
ATOM 540 C C . GLU A 1 68 ? 3.107 5.287 0.167 1.00 94.25 68 GLU A C 1
ATOM 542 O O . GLU A 1 68 ? 3.231 6.459 -0.202 1.00 94.25 68 GLU A O 1
ATOM 547 N N . MET A 1 69 ? 1.976 4.607 0.010 1.00 96.00 69 MET A N 1
ATOM 548 C CA . MET A 1 69 ? 0.748 5.212 -0.485 1.00 96.00 69 MET A CA 1
ATOM 549 C C . MET A 1 69 ? 0.158 6.122 0.591 1.00 96.00 69 MET A C 1
ATOM 551 O O . MET A 1 69 ? 0.158 5.797 1.777 1.00 96.00 69 MET A O 1
ATOM 555 N N . LYS A 1 70 ? -0.381 7.263 0.173 1.00 97.00 70 LYS A N 1
ATOM 556 C CA . LYS A 1 70 ? -1.018 8.225 1.072 1.00 97.00 70 LYS A CA 1
ATOM 557 C C . LYS A 1 70 ? -2.497 7.916 1.206 1.00 97.00 70 LYS A C 1
ATOM 559 O O . LYS A 1 70 ? -3.133 7.498 0.242 1.00 97.00 70 LYS A O 1
ATOM 564 N N . ILE A 1 71 ? -3.059 8.187 2.377 1.00 97.12 71 ILE A N 1
ATOM 565 C CA . ILE A 1 71 ? -4.506 8.143 2.580 1.00 97.12 71 ILE A CA 1
ATOM 566 C C . ILE A 1 71 ? -5.145 9.230 1.705 1.00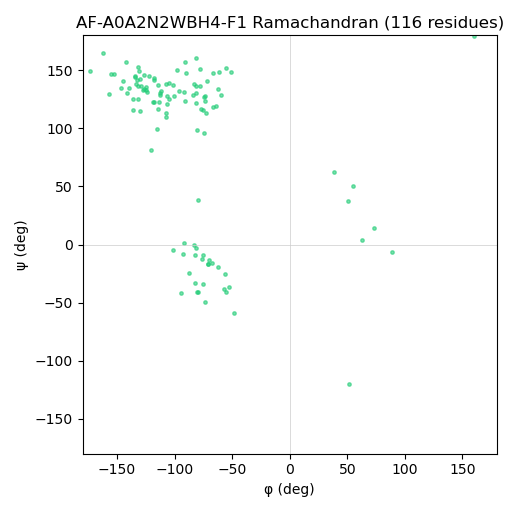 97.12 71 ILE A C 1
ATOM 568 O O . ILE A 1 71 ? -4.831 10.412 1.843 1.00 97.12 71 ILE A O 1
ATOM 572 N N . LYS A 1 72 ? -6.012 8.814 0.782 1.00 97.06 72 LYS A N 1
ATOM 573 C CA . LYS A 1 72 ? -6.786 9.682 -0.113 1.00 97.06 72 LYS A CA 1
ATOM 574 C C . LYS A 1 72 ? -8.165 9.980 0.470 1.00 97.06 72 LYS A C 1
ATOM 576 O O . LYS A 1 72 ? -8.621 11.115 0.398 1.00 97.06 72 LYS A O 1
ATOM 581 N N . GLU A 1 73 ? -8.813 8.972 1.049 1.00 96.81 73 GLU A N 1
ATOM 582 C CA . GLU A 1 73 ? -10.168 9.070 1.597 1.00 96.81 73 GLU A CA 1
ATOM 583 C C . GLU A 1 73 ? -10.366 8.056 2.728 1.00 96.81 73 GLU A C 1
ATOM 585 O O . GLU A 1 73 ? -9.798 6.964 2.681 1.00 96.81 73 GLU A O 1
ATOM 590 N N . VAL A 1 74 ? -11.167 8.411 3.737 1.00 97.25 74 VAL A N 1
ATOM 591 C CA . VAL A 1 74 ? -11.556 7.527 4.846 1.00 97.25 74 VAL A CA 1
ATOM 592 C C . VAL A 1 74 ? -13.019 7.776 5.192 1.00 97.25 74 VAL A C 1
ATOM 594 O O . VAL A 1 74 ? -13.412 8.921 5.413 1.00 97.25 74 VAL A O 1
ATOM 597 N N . GLY A 1 75 ? -13.810 6.711 5.291 1.00 94.38 75 GLY A N 1
ATOM 598 C CA . GLY A 1 75 ? -15.221 6.778 5.665 1.00 94.38 75 GLY A CA 1
ATOM 599 C C . GLY A 1 75 ? -15.822 5.388 5.842 1.00 94.38 75 GLY A C 1
ATOM 600 O O . GLY A 1 75 ? -15.372 4.440 5.211 1.00 94.38 75 GLY A O 1
ATOM 601 N N . ASP A 1 76 ? -16.807 5.247 6.732 1.00 92.38 76 ASP A N 1
ATOM 602 C CA . ASP A 1 76 ? -17.598 4.016 6.912 1.00 92.38 76 ASP A CA 1
ATOM 603 C C . ASP A 1 76 ? -16.779 2.717 7.090 1.00 92.38 76 ASP A C 1
ATOM 605 O O . ASP A 1 76 ? -17.138 1.648 6.599 1.00 92.38 76 ASP A O 1
ATOM 609 N N . GLY A 1 77 ? -15.648 2.797 7.803 1.00 93.88 77 GLY A N 1
ATOM 610 C CA . GLY A 1 77 ? -14.754 1.649 8.020 1.00 93.88 77 GLY A CA 1
ATOM 611 C C . GLY A 1 77 ? -13.952 1.240 6.779 1.00 93.88 77 GLY A C 1
ATOM 612 O O . GLY A 1 77 ? -13.375 0.152 6.745 1.00 93.88 77 GLY A O 1
ATOM 613 N N . ILE A 1 78 ? -13.907 2.102 5.765 1.00 96.81 78 ILE A N 1
ATOM 614 C CA . ILE A 1 78 ? -13.169 1.944 4.516 1.00 96.81 78 ILE A CA 1
ATOM 615 C C . ILE A 1 78 ? -12.130 3.064 4.414 1.00 96.81 78 ILE A C 1
ATOM 617 O O . ILE A 1 78 ? -12.380 4.204 4.809 1.00 96.81 78 ILE A O 1
ATOM 621 N N . ALA A 1 79 ? -10.960 2.750 3.865 1.00 97.94 79 ALA A N 1
ATOM 622 C CA . ALA A 1 79 ? -9.992 3.757 3.451 1.00 97.94 79 ALA A CA 1
ATOM 623 C C . ALA A 1 79 ? -9.457 3.476 2.052 1.00 97.94 79 ALA A C 1
ATOM 625 O O . ALA A 1 79 ? -9.188 2.328 1.695 1.00 97.94 79 ALA A O 1
ATOM 626 N N . THR A 1 80 ? -9.263 4.546 1.288 1.00 97.88 80 THR A N 1
ATOM 627 C CA . THR A 1 80 ? -8.603 4.518 -0.013 1.00 97.88 80 THR A CA 1
ATOM 628 C C . THR A 1 80 ? -7.205 5.099 0.128 1.00 97.88 80 THR A C 1
ATOM 630 O O . THR A 1 80 ? -7.032 6.232 0.581 1.00 97.88 80 THR A O 1
ATOM 633 N N . PHE A 1 81 ? -6.208 4.329 -0.287 1.00 97.62 81 PHE A N 1
ATOM 634 C CA . PHE A 1 81 ? -4.806 4.714 -0.347 1.00 97.62 81 PHE A CA 1
ATOM 635 C C . PHE A 1 81 ? -4.422 4.964 -1.801 1.00 97.62 81 PHE A C 1
ATOM 637 O O . PHE A 1 81 ? -4.826 4.204 -2.679 1.00 97.62 81 PHE A O 1
ATOM 644 N N . ALA A 1 82 ? -3.634 6.005 -2.061 1.00 96.94 82 ALA A N 1
ATOM 645 C CA . ALA A 1 82 ? -3.209 6.385 -3.401 1.00 96.94 82 ALA A CA 1
ATOM 646 C C . ALA A 1 82 ? -1.709 6.696 -3.468 1.00 96.94 82 ALA A C 1
ATOM 648 O O . ALA A 1 82 ? -1.131 7.293 -2.557 1.00 96.94 82 ALA A O 1
ATOM 649 N N . ALA A 1 83 ? -1.084 6.333 -4.583 1.00 94.38 83 ALA A N 1
ATOM 650 C CA . ALA A 1 83 ? 0.255 6.775 -4.943 1.00 94.38 83 ALA A CA 1
ATOM 651 C C . ALA A 1 83 ? 0.276 7.223 -6.402 1.00 94.38 83 ALA A C 1
ATOM 653 O O . ALA A 1 83 ? -0.290 6.567 -7.275 1.00 94.38 83 ALA A O 1
ATOM 654 N N . VAL A 1 84 ? 0.968 8.335 -6.642 1.00 91.31 84 VAL A N 1
ATOM 655 C CA . VAL A 1 84 ? 1.289 8.824 -7.979 1.00 91.31 84 VAL A CA 1
ATOM 656 C C . VAL A 1 84 ? 2.799 8.839 -8.097 1.00 91.31 84 VAL A C 1
ATOM 658 O O . VAL A 1 84 ? 3.483 9.461 -7.281 1.00 91.31 84 VAL A O 1
ATOM 661 N N . ILE A 1 85 ? 3.316 8.127 -9.087 1.00 86.56 85 ILE A N 1
ATOM 662 C CA . ILE A 1 85 ? 4.734 8.129 -9.414 1.00 86.56 85 ILE A CA 1
ATOM 663 C C . ILE A 1 85 ? 4.877 8.912 -10.710 1.00 86.56 85 ILE A C 1
ATOM 665 O O . ILE A 1 85 ? 4.431 8.427 -11.755 1.00 86.56 85 ILE A O 1
ATOM 669 N N . PRO A 1 86 ? 5.470 10.113 -10.644 1.00 82.88 86 PRO A N 1
ATOM 670 C CA . PRO A 1 86 ? 5.581 10.962 -11.806 1.00 82.88 86 PRO A CA 1
ATOM 671 C C . PRO A 1 86 ? 6.647 10.424 -12.749 1.00 82.88 86 PRO A C 1
ATOM 673 O O . PRO A 1 86 ? 7.784 10.212 -12.320 1.00 82.88 86 PRO A O 1
ATOM 676 N N . ASN A 1 87 ? 6.276 10.238 -14.016 1.00 71.94 87 ASN A N 1
ATOM 677 C CA . ASN A 1 87 ? 7.178 9.842 -15.099 1.00 71.94 87 ASN A CA 1
ATOM 678 C C . ASN A 1 87 ? 8.247 8.805 -14.671 1.00 71.94 87 ASN A C 1
ATOM 680 O O . ASN A 1 87 ? 9.450 9.111 -14.684 1.00 71.94 87 ASN A O 1
ATOM 684 N N . PRO A 1 88 ? 7.850 7.592 -14.237 1.00 70.62 88 PRO A N 1
ATOM 685 C CA . PRO A 1 88 ? 8.820 6.524 -14.042 1.00 70.62 88 PRO A CA 1
ATOM 686 C C . PRO A 1 88 ? 9.590 6.308 -15.353 1.00 70.62 88 PRO A C 1
ATOM 688 O O . PRO A 1 88 ? 9.096 6.611 -16.440 1.00 70.62 88 PRO A O 1
ATOM 691 N N . GLN A 1 89 ? 10.834 5.833 -15.255 1.00 69.44 89 GLN A N 1
ATOM 692 C CA . GLN A 1 89 ? 11.663 5.611 -16.445 1.00 69.44 89 GLN A CA 1
ATOM 693 C C . GLN A 1 89 ? 10.901 4.786 -17.492 1.00 69.44 89 GLN A C 1
ATOM 695 O O . GLN A 1 89 ? 10.091 3.946 -17.133 1.00 69.44 89 GLN A O 1
ATOM 700 N N . SER A 1 90 ? 11.143 4.998 -18.786 1.00 65.81 90 SER A N 1
ATOM 701 C CA . SER A 1 90 ? 10.521 4.155 -19.816 1.00 65.81 90 SER A CA 1
ATOM 702 C C . SER A 1 90 ? 10.986 2.704 -19.661 1.00 65.81 90 SER A C 1
ATOM 704 O O . SER A 1 90 ? 12.185 2.454 -19.538 1.00 65.81 90 SER A O 1
ATOM 706 N N . GLY A 1 91 ? 10.063 1.743 -19.716 1.00 68.31 91 GLY A N 1
ATOM 707 C CA . GLY A 1 91 ? 10.389 0.322 -19.611 1.00 68.31 91 GLY A CA 1
ATOM 708 C C . GLY A 1 91 ? 9.201 -0.551 -19.218 1.00 68.31 91 GLY A C 1
ATOM 709 O O . GLY A 1 91 ? 8.094 -0.062 -18.999 1.00 68.31 91 GLY A O 1
ATOM 710 N N . VAL A 1 92 ? 9.449 -1.859 -19.126 1.00 69.25 92 VAL A N 1
ATOM 711 C CA . VAL A 1 92 ? 8.511 -2.817 -18.532 1.00 69.25 92 VAL A CA 1
ATOM 712 C C . VAL A 1 92 ? 8.838 -2.930 -17.047 1.00 69.25 92 VAL A C 1
ATOM 714 O O . VAL A 1 92 ? 9.971 -3.247 -16.671 1.00 69.25 92 VAL A O 1
ATOM 717 N N . PHE A 1 93 ? 7.843 -2.668 -16.209 1.00 75.12 93 PHE A N 1
ATOM 718 C CA . PHE A 1 93 ? 7.961 -2.773 -14.760 1.00 75.12 93 PHE A CA 1
ATOM 719 C C . PHE A 1 93 ? 7.001 -3.825 -14.239 1.00 75.12 93 PHE A C 1
ATOM 721 O O . PHE A 1 93 ? 5.855 -3.909 -14.689 1.00 75.12 93 PHE A O 1
ATOM 728 N N . ASP A 1 94 ? 7.479 -4.562 -13.246 1.00 82.31 94 ASP A N 1
ATOM 729 C CA . ASP A 1 94 ? 6.611 -5.255 -12.312 1.00 82.31 94 ASP A CA 1
ATOM 730 C C . ASP A 1 94 ? 6.493 -4.403 -11.054 1.00 82.31 94 ASP A C 1
ATOM 732 O O . ASP A 1 94 ? 7.412 -3.673 -10.667 1.00 82.31 94 ASP A O 1
ATOM 736 N N . TYR A 1 95 ? 5.362 -4.514 -10.383 1.00 86.50 95 TYR A N 1
ATOM 737 C CA . TYR A 1 95 ? 5.171 -3.914 -9.078 1.00 86.50 95 TYR A CA 1
ATOM 738 C C . TYR A 1 95 ? 4.579 -4.939 -8.125 1.00 86.50 95 TYR A C 1
ATOM 740 O O . TYR A 1 95 ? 3.894 -5.877 -8.524 1.00 86.50 95 TYR A O 1
ATOM 748 N N . ALA A 1 96 ? 4.858 -4.744 -6.846 1.00 90.00 96 ALA A N 1
ATOM 749 C CA . ALA A 1 96 ? 4.254 -5.504 -5.772 1.00 90.00 96 ALA A CA 1
ATOM 750 C C . ALA A 1 96 ? 3.725 -4.535 -4.726 1.00 90.00 96 ALA A C 1
ATOM 752 O O . ALA A 1 96 ? 4.346 -3.508 -4.433 1.00 90.00 96 ALA A O 1
ATOM 753 N N . ILE A 1 97 ? 2.583 -4.879 -4.150 1.00 93.44 97 ILE A N 1
ATOM 754 C CA . ILE A 1 97 ? 1.975 -4.105 -3.083 1.00 93.44 97 ILE A CA 1
ATOM 755 C C . ILE A 1 97 ? 1.985 -4.949 -1.825 1.00 93.44 97 ILE A C 1
ATOM 757 O O . ILE A 1 97 ? 1.686 -6.143 -1.841 1.00 93.44 97 ILE A O 1
ATOM 761 N N . ARG A 1 98 ? 2.320 -4.312 -0.708 1.00 94.31 98 ARG A N 1
ATOM 762 C CA . ARG A 1 98 ? 2.172 -4.936 0.598 1.00 94.31 98 ARG A CA 1
ATOM 763 C C . ARG A 1 98 ? 1.539 -3.992 1.597 1.00 94.31 98 ARG A C 1
ATOM 765 O O . ARG A 1 98 ? 1.829 -2.800 1.629 1.00 94.31 98 ARG A O 1
ATOM 772 N N . MET A 1 99 ? 0.744 -4.572 2.472 1.00 94.94 99 MET A N 1
ATOM 773 C CA . MET A 1 99 ? 0.192 -3.943 3.651 1.00 94.94 99 MET A CA 1
ATOM 774 C C . MET A 1 99 ? 0.984 -4.376 4.881 1.00 94.94 99 MET A C 1
ATOM 776 O O . MET A 1 99 ? 1.311 -5.554 5.059 1.00 94.94 99 MET A O 1
ATOM 780 N N . ARG A 1 100 ? 1.270 -3.414 5.752 1.00 93.19 100 ARG A N 1
ATOM 781 C CA . ARG A 1 100 ? 1.975 -3.606 7.021 1.00 93.19 100 ARG A CA 1
ATOM 782 C C . ARG A 1 100 ? 1.362 -2.700 8.099 1.00 93.19 100 ARG A C 1
ATOM 784 O O . ARG A 1 100 ? 0.753 -1.690 7.753 1.00 93.19 100 ARG A O 1
ATOM 791 N N . PRO A 1 101 ? 1.517 -3.018 9.391 1.00 92.06 101 PRO A N 1
ATOM 792 C CA . PRO A 1 101 ? 1.147 -2.097 10.459 1.00 92.06 101 PRO A CA 1
ATOM 793 C C . PRO A 1 101 ? 1.958 -0.798 10.395 1.00 92.06 101 PRO A C 1
ATOM 795 O O . PRO A 1 101 ? 3.133 -0.805 10.006 1.00 92.06 101 PRO A O 1
ATOM 798 N N . SER A 1 102 ? 1.340 0.298 10.828 1.00 89.62 102 SER A N 1
ATOM 799 C CA . SER A 1 102 ? 1.985 1.594 11.035 1.00 89.62 102 SER A CA 1
ATOM 800 C C . SER A 1 102 ? 1.701 2.099 12.449 1.00 89.62 102 SER A C 1
ATOM 802 O O . SER A 1 102 ? 0.582 1.991 12.946 1.00 89.62 102 SER A O 1
ATOM 804 N N . ASN A 1 103 ? 2.733 2.584 13.141 1.00 84.81 103 ASN A N 1
ATOM 805 C CA . ASN A 1 103 ? 2.598 3.211 14.454 1.00 84.81 103 ASN A CA 1
ATOM 80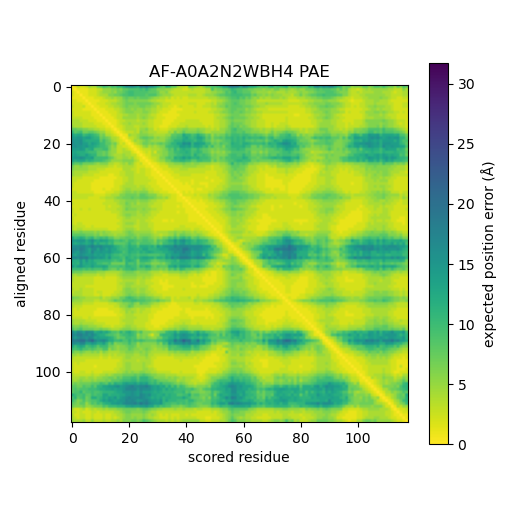6 C C . ASN A 1 103 ? 3.797 4.141 14.714 1.00 84.81 103 ASN A C 1
ATOM 808 O O . ASN A 1 103 ? 4.934 3.675 14.618 1.00 84.81 103 ASN A O 1
ATOM 812 N N . PRO A 1 104 ? 3.585 5.409 15.111 1.00 81.56 104 PRO A N 1
ATOM 813 C CA . PRO A 1 104 ? 4.674 6.331 15.448 1.00 81.56 104 PRO A CA 1
ATOM 814 C C . PRO A 1 104 ? 5.630 5.832 16.545 1.00 81.56 104 PRO A C 1
ATOM 816 O O . PRO A 1 104 ? 6.784 6.248 16.589 1.00 81.56 104 PRO A O 1
ATOM 819 N N . LEU A 1 105 ? 5.164 4.948 17.433 1.00 81.44 105 LEU A N 1
ATOM 820 C CA . LEU A 1 105 ? 5.959 4.362 18.518 1.00 81.44 105 LEU A CA 1
ATOM 821 C C . LEU A 1 105 ? 6.804 3.155 18.075 1.00 81.44 105 LEU A C 1
ATOM 823 O O . LEU A 1 105 ? 7.511 2.582 18.900 1.00 81.44 105 LEU A O 1
ATOM 827 N N . LEU A 1 106 ? 6.728 2.764 16.799 1.00 72.12 106 LEU A N 1
ATOM 828 C CA . LEU A 1 106 ? 7.463 1.643 16.210 1.00 72.12 106 LEU A CA 1
ATOM 829 C C . LEU A 1 106 ? 8.342 2.157 15.061 1.00 72.12 106 LEU A C 1
ATOM 831 O O . LEU A 1 106 ? 7.948 2.094 13.894 1.00 72.12 106 LEU A O 1
ATOM 835 N N . PRO A 1 107 ? 9.524 2.714 15.373 1.00 71.62 107 PRO A N 1
ATOM 836 C CA . PRO A 1 107 ? 10.381 3.345 14.376 1.00 71.62 107 PRO A CA 1
ATOM 837 C C . PRO A 1 107 ? 11.029 2.336 13.416 1.00 71.62 107 PRO A C 1
ATOM 839 O O . PRO A 1 107 ? 11.512 2.737 12.354 1.00 71.62 107 PRO A O 1
ATOM 842 N N . HIS A 1 108 ? 11.057 1.040 13.755 1.00 74.19 108 HIS A N 1
ATOM 843 C CA . HIS A 1 108 ? 11.666 0.010 12.921 1.00 74.19 108 HIS A CA 1
ATOM 844 C C . HIS A 1 108 ? 10.625 -0.948 12.337 1.00 74.19 108 HIS A C 1
ATOM 846 O O . HIS A 1 108 ? 9.795 -1.528 13.029 1.00 74.19 108 HIS A O 1
ATOM 852 N N . LEU A 1 109 ? 10.724 -1.191 11.025 1.00 67.69 109 LEU A N 1
ATOM 853 C CA . LEU A 1 109 ? 9.829 -2.107 10.302 1.00 67.69 109 LEU A CA 1
ATOM 854 C C . LEU A 1 109 ? 9.914 -3.565 10.788 1.00 67.69 109 LEU A C 1
ATOM 856 O O . LEU A 1 109 ? 9.011 -4.344 10.508 1.00 67.69 109 LEU A O 1
ATOM 860 N N . GLN A 1 110 ? 10.996 -3.938 11.479 1.00 73.44 110 GLN A N 1
ATOM 861 C CA . GLN A 1 110 ? 11.207 -5.281 12.031 1.00 73.44 110 GLN A CA 1
ATOM 862 C C . GLN A 1 110 ? 10.512 -5.495 13.381 1.00 73.44 110 GLN A C 1
ATOM 864 O O . GLN A 1 110 ? 10.437 -6.631 13.842 1.00 73.44 110 GLN A O 1
ATOM 869 N N . ASP A 1 111 ? 9.961 -4.441 13.990 1.00 70.38 111 ASP A N 1
ATOM 870 C CA . ASP A 1 111 ? 9.300 -4.543 15.295 1.00 70.38 111 ASP A CA 1
ATOM 871 C C . ASP A 1 111 ? 7.956 -5.294 15.203 1.00 70.38 111 ASP A C 1
ATOM 873 O O . ASP A 1 111 ? 7.432 -5.770 16.211 1.00 70.38 111 ASP A O 1
ATOM 877 N N . PHE A 1 112 ? 7.400 -5.437 13.991 1.00 73.75 112 PHE A N 1
ATOM 878 C CA . PHE A 1 112 ? 6.171 -6.181 13.713 1.00 73.75 112 PHE A CA 1
ATOM 879 C C . PHE A 1 112 ? 6.356 -7.171 12.559 1.00 73.75 112 PHE A C 1
ATOM 881 O O . PHE A 1 112 ? 6.473 -6.787 11.398 1.00 73.75 112 PHE A O 1
ATOM 888 N N . ASN A 1 113 ? 6.253 -8.468 12.858 1.00 79.88 113 ASN A N 1
ATOM 889 C CA . ASN A 1 113 ? 6.310 -9.549 11.865 1.00 79.88 113 ASN A CA 1
ATOM 890 C C . ASN A 1 113 ? 4.979 -9.746 11.105 1.00 79.88 113 ASN A C 1
ATOM 892 O O . ASN A 1 113 ? 4.570 -10.876 10.847 1.00 79.88 113 ASN A O 1
ATOM 896 N N . LEU A 1 114 ? 4.277 -8.659 10.768 1.00 87.06 114 LEU A N 1
ATOM 897 C CA . LEU A 1 114 ? 3.028 -8.696 10.005 1.00 87.06 114 LEU A CA 1
ATOM 898 C C . LEU A 1 114 ? 3.219 -8.033 8.643 1.00 87.06 114 LEU A C 1
ATOM 900 O O . LEU A 1 114 ? 3.453 -6.828 8.552 1.00 87.06 114 LEU A O 1
ATOM 904 N N . VAL A 1 115 ? 3.065 -8.823 7.584 1.00 91.44 115 VAL A N 1
ATOM 905 C CA . VAL A 1 115 ? 3.035 -8.352 6.198 1.00 91.44 115 VAL A CA 1
ATOM 906 C C . VAL A 1 115 ? 1.959 -9.133 5.455 1.00 91.44 115 VAL A C 1
ATOM 908 O O . VAL A 1 115 ? 1.891 -10.355 5.575 1.00 91.44 115 VAL A O 1
ATOM 911 N N . LYS A 1 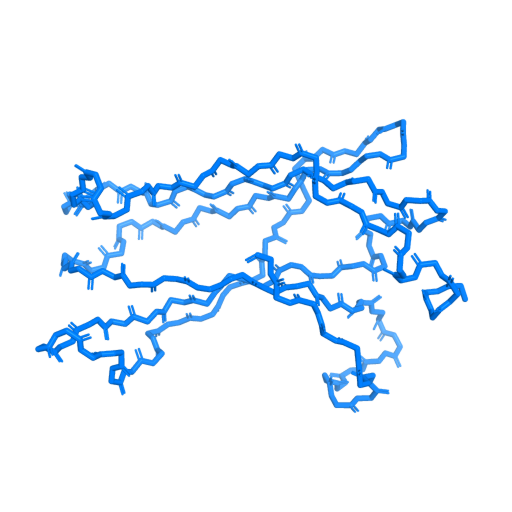116 ? 1.134 -8.434 4.675 1.00 92.38 116 LYS A N 1
ATOM 912 C CA . LYS A 1 116 ? 0.229 -9.033 3.689 1.00 92.38 116 LYS A CA 1
ATOM 913 C C . LYS A 1 116 ? 0.605 -8.523 2.308 1.00 92.38 116 LYS A C 1
ATOM 915 O O . LYS A 1 116 ? 0.641 -7.315 2.106 1.00 92.38 116 LYS A O 1
ATOM 920 N N . TRP A 1 117 ? 0.905 -9.431 1.390 1.00 92.56 117 TRP A N 1
ATOM 921 C CA . TRP A 1 117 ? 1.041 -9.106 -0.029 1.00 92.56 117 TRP A CA 1
ATOM 922 C C . TRP A 1 117 ? -0.361 -9.064 -0.637 1.00 92.56 117 TRP A C 1
ATOM 924 O O . TRP A 1 117 ? -1.161 -9.953 -0.337 1.00 92.56 117 TRP A O 1
ATOM 934 N N . LEU A 1 118 ? -0.661 -7.992 -1.372 1.00 90.00 118 LEU A N 1
ATOM 935 C CA . LEU A 1 118 ? -1.980 -7.727 -1.957 1.00 90.00 118 LEU A CA 1
ATOM 936 C C . LEU A 1 118 ? -2.017 -8.123 -3.433 1.00 90.00 118 LEU A C 1
ATOM 938 O O . LEU A 1 118 ? -0.970 -7.948 -4.099 1.00 90.00 118 LEU A O 1
#